Protein AF-A0A8J8PD56-F1 (afdb_monomer_lite)

Radius of gyration: 15.48 Å; chains: 1; bounding box: 49×33×34 Å

pLDDT: mean 82.16, std 13.78, range [40.25, 96.75]

Sequence (113 aa):
MDDESLVAVDSDDLPLLAATAAIAIGSLAVILFDAEGNLLVIPLLVGGTLAFVWLALKRITRLDPQVTISSAAMILGSILVAFDIGVFFDFDGPLGAALFLFGAIGLRRYLDE

Organism: NCBI:txid2487750

Structure (mmCIF, N/CA/C/O backbone):
data_AF-A0A8J8PD56-F1
#
_entry.id   AF-A0A8J8PD56-F1
#
loop_
_atom_site.group_PDB
_atom_site.id
_atom_site.type_symbol
_atom_site.label_atom_id
_atom_site.label_alt_id
_atom_site.label_comp_id
_atom_site.label_asym_id
_atom_site.label_entity_id
_atom_site.label_seq_id
_atom_site.pdbx_PDB_ins_code
_atom_site.Cartn_x
_atom_site.Cartn_y
_atom_site.Cartn_z
_atom_site.occupancy
_atom_site.B_iso_or_equiv
_atom_site.auth_seq_id
_atom_site.auth_comp_id
_atom_site.auth_asym_id
_atom_site.auth_atom_id
_atom_site.pdbx_PDB_model_num
ATOM 1 N N . MET A 1 1 ? -30.536 -26.173 -5.730 1.00 40.25 1 MET A N 1
ATOM 2 C CA . MET A 1 1 ? -29.102 -26.523 -5.632 1.00 40.25 1 MET A CA 1
ATOM 3 C C . MET A 1 1 ? -28.449 -25.285 -6.170 1.00 40.25 1 MET A C 1
ATOM 5 O O . MET A 1 1 ? -28.512 -25.059 -7.370 1.00 40.25 1 MET A O 1
ATOM 9 N N . ASP A 1 2 ? -28.088 -24.403 -5.248 1.00 45.41 2 ASP A N 1
ATOM 10 C CA . ASP A 1 2 ? -27.911 -22.986 -5.531 1.00 45.41 2 ASP A CA 1
ATOM 11 C C . ASP A 1 2 ? -26.405 -22.739 -5.525 1.00 45.41 2 ASP A C 1
ATOM 13 O O . ASP A 1 2 ? -25.777 -22.628 -4.473 1.00 45.41 2 ASP A O 1
ATOM 17 N N . ASP A 1 3 ? -25.821 -22.758 -6.719 1.00 52.06 3 ASP A N 1
ATOM 18 C CA . ASP A 1 3 ? -24.372 -22.738 -6.944 1.00 52.06 3 ASP A CA 1
ATOM 19 C C . ASP A 1 3 ? -23.759 -21.317 -6.876 1.00 52.06 3 ASP A C 1
ATOM 21 O O . ASP A 1 3 ? -22.620 -21.111 -7.287 1.00 52.06 3 ASP A O 1
ATOM 25 N N . GLU A 1 4 ? -24.465 -20.315 -6.335 1.00 53.06 4 GLU A N 1
ATOM 26 C CA . GLU A 1 4 ? -24.003 -18.909 -6.306 1.00 53.06 4 GLU A CA 1
ATOM 27 C C . GLU A 1 4 ? -23.282 -18.483 -5.010 1.00 53.06 4 GLU A C 1
ATOM 29 O O . GLU A 1 4 ? -22.932 -17.319 -4.839 1.00 53.06 4 GLU A O 1
ATOM 34 N N . SER A 1 5 ? -23.003 -19.402 -4.081 1.00 50.31 5 SER A N 1
ATOM 35 C CA . SER A 1 5 ? -22.545 -19.035 -2.727 1.00 50.31 5 SER A CA 1
ATOM 36 C C . SER A 1 5 ? -21.027 -19.097 -2.476 1.00 50.31 5 SER A C 1
ATOM 38 O O . SER A 1 5 ? -20.607 -18.906 -1.334 1.00 50.31 5 SER A O 1
ATOM 40 N N . LEU A 1 6 ? -20.170 -19.364 -3.467 1.00 51.09 6 LEU A N 1
ATOM 41 C CA . LEU A 1 6 ? -18.729 -19.496 -3.176 1.00 51.09 6 LEU A CA 1
ATOM 42 C C . LEU A 1 6 ? -17.997 -18.155 -3.002 1.00 51.09 6 LEU A C 1
ATOM 44 O O . LEU A 1 6 ? -16.939 -18.136 -2.377 1.00 51.09 6 LEU A O 1
ATOM 48 N N . VAL A 1 7 ? -18.554 -17.042 -3.495 1.00 60.00 7 VAL A N 1
ATOM 49 C CA . VAL A 1 7 ? -17.985 -15.690 -3.344 1.00 60.00 7 VAL A CA 1
ATOM 50 C C . VAL A 1 7 ? -19.129 -14.670 -3.264 1.00 60.00 7 VAL A C 1
ATOM 52 O O . VAL A 1 7 ? -19.390 -13.931 -4.209 1.00 60.00 7 VAL A O 1
ATOM 55 N N . ALA A 1 8 ? -19.859 -14.644 -2.149 1.00 61.47 8 ALA A N 1
ATOM 56 C CA . ALA A 1 8 ? -20.781 -13.543 -1.872 1.00 61.47 8 ALA A CA 1
ATOM 57 C C . ALA A 1 8 ? -19.954 -12.305 -1.477 1.00 61.47 8 ALA A C 1
ATOM 59 O O . ALA A 1 8 ? -19.598 -12.137 -0.314 1.00 61.47 8 ALA A O 1
ATOM 60 N N . VAL A 1 9 ? -19.572 -11.492 -2.464 1.00 67.56 9 VAL A N 1
ATOM 61 C CA . VAL A 1 9 ? -18.921 -10.188 -2.257 1.00 67.56 9 VAL A CA 1
ATOM 62 C C . VAL A 1 9 ? -20.005 -9.125 -2.216 1.00 67.56 9 VAL A C 1
ATOM 64 O O . VAL A 1 9 ? -20.800 -9.026 -3.152 1.00 67.56 9 VAL A O 1
ATOM 67 N N . ASP A 1 10 ? -20.036 -8.335 -1.144 1.00 77.88 10 ASP A N 1
ATOM 68 C CA . ASP A 1 10 ? -20.924 -7.180 -1.078 1.00 77.88 10 ASP A CA 1
ATOM 69 C C . ASP A 1 10 ? -20.522 -6.172 -2.165 1.00 77.88 10 ASP A C 1
ATOM 71 O O . ASP A 1 10 ? -19.339 -5.904 -2.398 1.00 77.88 10 ASP A O 1
ATOM 75 N N . SER A 1 11 ? -21.511 -5.595 -2.844 1.00 78.81 11 SER A N 1
ATOM 76 C CA . SER A 1 11 ? -21.299 -4.515 -3.806 1.00 78.81 11 SER A CA 1
ATOM 77 C C . SER A 1 11 ? -20.476 -3.357 -3.233 1.00 78.81 11 SER A C 1
ATOM 79 O O . SER A 1 11 ? -19.694 -2.746 -3.968 1.00 78.81 11 SER A O 1
ATOM 81 N N . ASP A 1 12 ? -20.585 -3.098 -1.928 1.00 81.19 12 ASP A N 1
ATOM 82 C CA . ASP A 1 12 ? -19.831 -2.041 -1.247 1.00 81.19 12 ASP A CA 1
ATOM 83 C C . ASP A 1 12 ? -18.322 -2.350 -1.138 1.00 81.19 12 ASP A C 1
ATOM 85 O O . ASP A 1 12 ? -17.503 -1.433 -0.984 1.00 81.19 12 ASP A O 1
ATOM 89 N N . ASP A 1 13 ? -17.928 -3.622 -1.273 1.00 83.88 13 ASP A N 1
ATOM 90 C CA . ASP A 1 13 ? -16.539 -4.106 -1.235 1.00 83.88 13 ASP A CA 1
ATOM 91 C C . ASP A 1 13 ? -15.847 -4.072 -2.599 1.00 83.88 13 ASP A C 1
ATOM 93 O O . ASP A 1 13 ? -14.613 -4.087 -2.667 1.00 83.88 13 ASP A O 1
ATOM 97 N N . LEU A 1 14 ? -16.613 -3.960 -3.689 1.00 88.81 14 LEU A N 1
ATOM 98 C CA . LEU A 1 14 ? -16.084 -3.958 -5.056 1.00 88.81 14 LEU A CA 1
ATOM 99 C C . LEU A 1 14 ? -14.972 -2.922 -5.291 1.00 88.81 14 LEU A C 1
ATOM 101 O O . LEU A 1 14 ? -13.978 -3.277 -5.928 1.00 88.81 14 LEU A O 1
ATOM 105 N N . PRO A 1 15 ? -15.050 -1.672 -4.787 1.00 89.75 15 PRO A N 1
ATOM 106 C CA . PRO A 1 15 ? -13.973 -0.702 -4.974 1.00 89.75 15 PRO A CA 1
ATOM 107 C C . PRO A 1 15 ? -12.675 -1.111 -4.271 1.00 89.75 15 PRO A C 1
ATOM 109 O O . PRO A 1 15 ? -11.587 -0.903 -4.810 1.00 89.75 15 PRO A O 1
ATOM 112 N N . LEU A 1 16 ? -12.780 -1.698 -3.073 1.00 89.25 16 LEU A N 1
ATOM 113 C CA . LEU A 1 16 ? -11.620 -2.153 -2.309 1.00 89.25 16 LEU A CA 1
ATOM 114 C C . LEU A 1 16 ? -10.990 -3.368 -2.997 1.00 89.25 16 LEU A C 1
ATOM 116 O O . LEU A 1 16 ? -9.776 -3.399 -3.190 1.00 89.25 16 LEU A O 1
ATOM 120 N N . LEU A 1 17 ? -11.824 -4.304 -3.461 1.00 89.62 17 LEU A N 1
ATOM 121 C CA . LEU A 1 17 ? -11.400 -5.460 -4.245 1.00 89.62 17 LEU A CA 1
ATOM 122 C C . LEU A 1 17 ? -10.711 -5.042 -5.549 1.00 89.62 17 LEU A C 1
ATOM 124 O O . LEU A 1 17 ? -9.675 -5.601 -5.898 1.00 89.62 17 LEU A O 1
ATOM 128 N N . ALA A 1 18 ? -11.238 -4.035 -6.249 1.00 91.81 18 ALA A N 1
ATOM 129 C CA . ALA A 1 18 ? -10.626 -3.494 -7.459 1.00 91.81 18 ALA A CA 1
ATOM 130 C C . ALA A 1 18 ? -9.252 -2.865 -7.176 1.00 91.81 18 ALA A C 1
ATOM 132 O O . ALA A 1 18 ? -8.311 -3.079 -7.941 1.00 91.81 18 ALA A O 1
ATOM 133 N N . ALA A 1 19 ? -9.108 -2.139 -6.062 1.00 92.31 19 ALA A N 1
ATOM 134 C CA . ALA A 1 19 ? -7.821 -1.596 -5.638 1.00 92.31 19 ALA A CA 1
ATOM 135 C C . ALA A 1 19 ? -6.813 -2.715 -5.318 1.00 92.31 19 ALA A C 1
ATOM 137 O O . ALA A 1 19 ? -5.676 -2.674 -5.788 1.00 92.31 19 ALA A O 1
ATOM 138 N N . THR A 1 20 ? -7.238 -3.759 -4.601 1.00 91.75 20 THR A N 1
ATOM 139 C CA . THR A 1 20 ? -6.410 -4.946 -4.339 1.00 91.75 20 THR A CA 1
ATOM 140 C C . THR A 1 20 ? -6.028 -5.672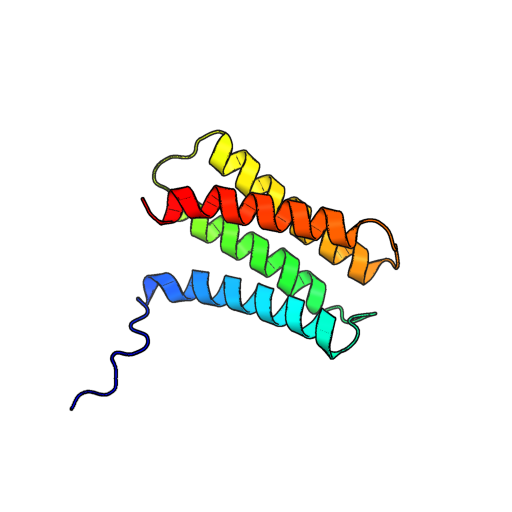 -5.630 1.00 91.75 20 THR A C 1
ATOM 142 O O . THR A 1 20 ? -4.870 -6.053 -5.797 1.00 91.75 20 THR A O 1
ATOM 145 N N . ALA A 1 21 ? -6.964 -5.822 -6.568 1.00 92.19 21 ALA A N 1
ATOM 146 C CA . ALA A 1 21 ? -6.708 -6.432 -7.867 1.00 92.19 21 ALA A CA 1
ATOM 147 C C . ALA A 1 21 ? -5.690 -5.621 -8.680 1.00 92.19 21 ALA A C 1
ATOM 149 O O . ALA A 1 21 ? -4.796 -6.209 -9.279 1.00 92.19 21 ALA A O 1
ATOM 150 N N . ALA A 1 22 ? -5.765 -4.286 -8.658 1.00 93.06 22 ALA A N 1
ATOM 151 C CA . ALA A 1 22 ? -4.782 -3.428 -9.316 1.00 93.06 22 ALA A CA 1
ATOM 152 C C . ALA A 1 22 ? -3.365 -3.657 -8.767 1.00 93.06 22 ALA A C 1
ATOM 154 O O . ALA A 1 22 ? -2.435 -3.849 -9.551 1.00 93.06 22 ALA A O 1
ATOM 155 N N . ILE A 1 23 ? -3.213 -3.725 -7.438 1.00 91.12 23 ILE A N 1
ATOM 156 C CA . ILE A 1 23 ? -1.926 -4.033 -6.794 1.00 91.12 23 ILE A CA 1
ATOM 157 C C . ILE A 1 23 ? -1.438 -5.417 -7.239 1.00 91.12 23 ILE A C 1
ATOM 159 O O . ILE A 1 23 ? -0.307 -5.548 -7.697 1.00 91.12 23 ILE A O 1
ATOM 163 N N . ALA A 1 24 ? -2.300 -6.437 -7.168 1.00 89.94 24 ALA A N 1
ATOM 164 C CA . ALA A 1 24 ? -1.950 -7.812 -7.524 1.00 89.94 24 ALA A CA 1
ATOM 165 C C . ALA A 1 24 ? -1.543 -7.960 -8.999 1.00 89.94 24 ALA A C 1
ATOM 167 O O . ALA A 1 24 ? -0.560 -8.634 -9.300 1.00 89.94 24 ALA A O 1
ATOM 168 N N . ILE A 1 25 ? -2.261 -7.308 -9.918 1.00 90.31 25 ILE A N 1
ATOM 169 C CA . ILE A 1 25 ? -1.927 -7.285 -11.348 1.00 90.31 25 ILE A CA 1
ATOM 170 C C . ILE A 1 25 ? -0.591 -6.569 -11.563 1.00 90.31 25 ILE A C 1
ATOM 172 O O . ILE A 1 25 ? 0.244 -7.070 -12.313 1.00 90.31 25 ILE A O 1
ATOM 176 N N . GLY A 1 26 ? -0.359 -5.444 -10.879 1.00 87.06 26 GLY A N 1
ATOM 177 C CA . GLY A 1 26 ? 0.927 -4.747 -10.897 1.00 87.06 26 GLY A CA 1
ATOM 178 C C . GLY A 1 26 ? 2.072 -5.656 -10.446 1.00 87.06 26 GLY A C 1
ATOM 179 O O . GLY A 1 26 ? 3.061 -5.789 -11.160 1.00 87.06 26 GLY A O 1
ATOM 180 N N . SER A 1 27 ? 1.913 -6.353 -9.318 1.00 84.88 27 SER A N 1
ATOM 181 C CA . SER A 1 27 ? 2.912 -7.299 -8.802 1.00 84.88 27 SER A CA 1
ATOM 182 C C . SER A 1 27 ? 3.138 -8.494 -9.731 1.00 84.88 27 SER A C 1
ATOM 184 O O . SER A 1 27 ? 4.278 -8.894 -9.952 1.00 84.88 27 SER A O 1
ATOM 186 N N . LEU A 1 28 ? 2.079 -9.063 -10.313 1.00 85.44 28 LEU A N 1
ATOM 187 C CA . LEU A 1 28 ? 2.203 -10.153 -11.284 1.00 85.44 28 LEU A CA 1
ATOM 188 C C . LEU A 1 28 ? 2.932 -9.704 -12.547 1.00 85.44 28 LEU A C 1
ATOM 190 O O . LEU A 1 28 ? 3.745 -10.457 -13.075 1.00 85.44 28 LEU A O 1
ATOM 194 N N . ALA A 1 29 ? 2.670 -8.485 -13.015 1.00 82.62 29 ALA A N 1
ATOM 195 C CA . ALA A 1 29 ? 3.359 -7.943 -14.174 1.00 82.62 29 ALA A CA 1
ATOM 196 C C . ALA A 1 29 ? 4.871 -7.802 -13.927 1.00 82.62 29 ALA A C 1
ATOM 198 O O . ALA A 1 29 ? 5.647 -8.081 -14.838 1.00 82.62 29 ALA A O 1
ATOM 199 N N . VAL A 1 30 ? 5.279 -7.466 -12.695 1.00 77.88 30 VAL A N 1
ATOM 200 C CA . VAL A 1 30 ? 6.691 -7.481 -12.263 1.00 77.88 30 VAL A CA 1
ATOM 201 C C . VAL A 1 30 ? 7.308 -8.860 -12.381 1.00 77.88 30 VAL A C 1
ATOM 203 O O . VAL A 1 30 ? 8.372 -9.001 -12.973 1.00 77.88 30 VAL A O 1
ATOM 206 N N . ILE A 1 31 ? 6.624 -9.874 -11.859 1.00 77.19 31 ILE A N 1
ATOM 207 C CA . ILE A 1 31 ? 7.146 -11.242 -11.807 1.00 77.19 31 ILE A CA 1
ATOM 208 C C . ILE A 1 31 ? 7.209 -11.882 -13.200 1.00 77.19 31 ILE A C 1
ATOM 210 O O . ILE A 1 31 ? 8.150 -12.611 -13.499 1.00 77.19 31 ILE A O 1
ATOM 214 N N . LEU A 1 32 ? 6.186 -11.672 -14.033 1.00 78.38 32 LEU A N 1
ATOM 215 C CA . LEU A 1 32 ? 5.999 -12.434 -15.272 1.00 78.38 32 LEU A CA 1
ATOM 216 C C . LEU A 1 32 ? 6.696 -11.835 -16.488 1.00 78.38 32 LEU A C 1
ATO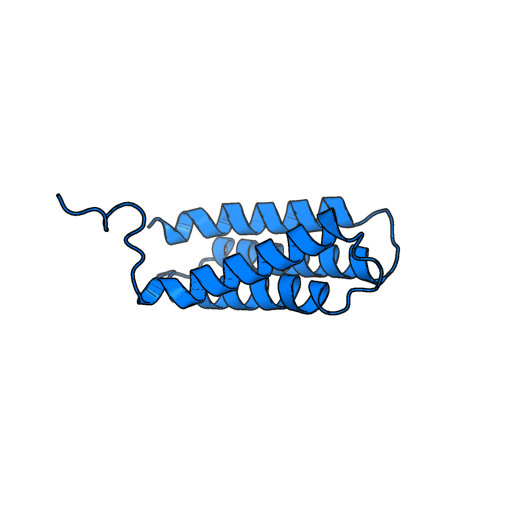M 218 O O . LEU A 1 32 ? 7.100 -12.585 -17.375 1.00 78.38 32 LEU A O 1
ATOM 222 N N . PHE A 1 33 ? 6.769 -10.509 -16.572 1.00 70.44 33 PHE A N 1
ATOM 223 C CA . PHE A 1 33 ? 7.225 -9.833 -17.786 1.00 70.44 33 PHE A CA 1
ATOM 224 C C . PHE A 1 33 ? 8.595 -9.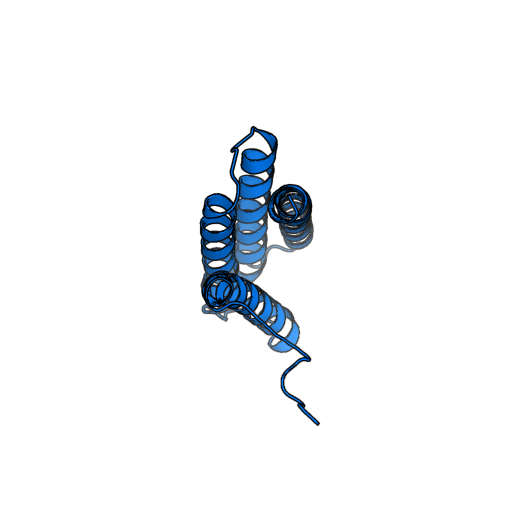200 -17.651 1.00 70.44 33 PHE A C 1
ATOM 226 O O . PHE A 1 33 ? 9.014 -8.574 -18.615 1.00 70.44 33 PHE A O 1
ATOM 233 N N . ASP A 1 34 ? 9.255 -9.384 -16.501 1.00 65.62 34 ASP A N 1
ATOM 234 C CA . ASP A 1 34 ? 10.464 -8.654 -16.135 1.00 65.62 34 ASP A CA 1
ATOM 235 C C . ASP A 1 34 ? 10.190 -7.155 -16.317 1.00 65.62 34 ASP A C 1
ATOM 237 O O . ASP A 1 34 ? 10.463 -6.578 -17.363 1.00 65.62 34 ASP A O 1
ATOM 241 N N . ALA A 1 35 ? 9.467 -6.554 -15.359 1.00 58.69 35 ALA A N 1
ATOM 242 C CA . ALA A 1 35 ? 8.799 -5.248 -15.513 1.00 58.69 35 ALA A CA 1
ATOM 243 C C . ALA A 1 35 ? 9.702 -4.039 -15.818 1.00 58.69 35 ALA A C 1
ATOM 245 O O . ALA A 1 35 ? 9.216 -2.902 -15.785 1.00 58.69 35 ALA A O 1
ATOM 246 N N . GLU A 1 36 ? 10.968 -4.259 -16.151 1.00 62.50 36 GLU A N 1
ATOM 247 C CA . GLU A 1 36 ? 11.848 -3.282 -16.767 1.00 62.50 36 GLU A CA 1
ATOM 248 C C . GLU A 1 36 ? 11.116 -2.522 -17.888 1.00 62.50 36 GLU A C 1
ATOM 250 O O . GLU A 1 36 ? 10.732 -3.048 -18.934 1.00 62.50 36 GLU A O 1
ATOM 255 N N . GLY A 1 37 ? 10.865 -1.236 -17.636 1.00 62.00 37 GLY A N 1
ATOM 256 C CA . GLY A 1 37 ? 10.242 -0.329 -18.599 1.00 62.00 37 GLY A CA 1
ATOM 257 C C . GLY A 1 37 ? 8.720 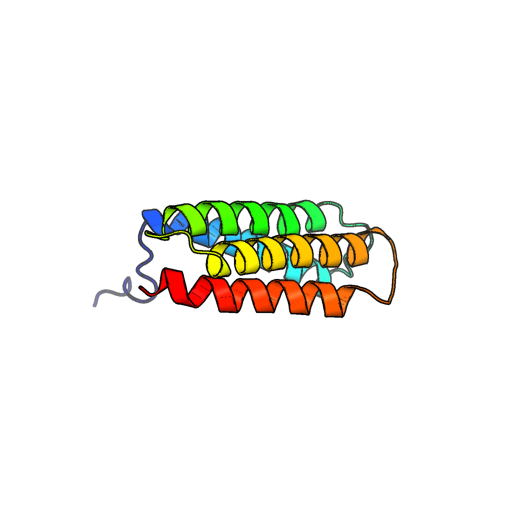-0.435 -18.743 1.00 62.00 37 GLY A C 1
ATOM 258 O O . GLY A 1 37 ? 8.142 0.338 -19.516 1.00 62.00 37 GLY A O 1
ATOM 259 N N . ASN A 1 38 ? 8.028 -1.305 -17.995 1.00 71.62 38 ASN A N 1
ATOM 260 C CA . ASN A 1 38 ? 6.566 -1.344 -18.024 1.00 71.62 38 ASN A CA 1
ATOM 261 C C . ASN A 1 38 ? 5.966 -0.216 -17.166 1.00 71.62 38 ASN A C 1
ATOM 263 O O . ASN A 1 38 ? 5.619 -0.386 -15.996 1.00 71.62 38 ASN A O 1
ATOM 267 N N . LEU A 1 39 ? 5.794 0.949 -17.795 1.00 74.44 39 LEU A N 1
ATOM 268 C CA . LEU A 1 39 ? 5.255 2.169 -17.183 1.00 74.44 39 LEU A CA 1
ATOM 269 C C . LEU A 1 39 ? 3.855 2.010 -16.564 1.00 74.44 39 LEU A C 1
ATOM 271 O O . LEU A 1 39 ? 3.451 2.876 -15.792 1.00 74.44 39 LEU A O 1
ATOM 275 N N . LEU A 1 40 ? 3.113 0.938 -16.874 1.00 83.88 40 LEU A N 1
ATOM 276 C CA . LEU A 1 40 ? 1.808 0.659 -16.260 1.00 83.88 40 LEU A CA 1
ATOM 277 C C . LEU A 1 40 ? 1.923 0.032 -14.864 1.00 83.88 40 LEU A C 1
ATOM 279 O O . LEU A 1 40 ? 0.979 0.115 -14.080 1.00 83.88 40 LEU A O 1
ATOM 283 N N . VAL A 1 41 ? 3.067 -0.555 -14.517 1.00 84.44 41 VAL A N 1
ATOM 284 C CA . VAL A 1 41 ? 3.273 -1.220 -13.222 1.00 84.44 41 VAL A CA 1
ATOM 285 C C . VAL A 1 41 ? 3.279 -0.217 -12.073 1.00 84.44 41 VAL A C 1
ATOM 287 O O . VAL A 1 41 ? 2.636 -0.441 -11.050 1.00 84.44 41 VAL A O 1
ATOM 290 N N . ILE A 1 42 ? 3.941 0.925 -12.259 1.00 86.88 42 ILE A N 1
ATOM 291 C CA . ILE A 1 42 ? 4.019 1.997 -11.259 1.00 86.88 42 ILE A CA 1
ATOM 292 C C . ILE A 1 42 ? 2.623 2.514 -10.858 1.00 86.88 42 ILE A C 1
ATOM 294 O O . ILE A 1 42 ? 2.316 2.501 -9.664 1.00 86.88 42 ILE A O 1
ATOM 298 N N . PRO A 1 43 ? 1.744 2.946 -11.787 1.00 90.06 43 PRO A N 1
ATOM 299 C CA . PRO A 1 43 ? 0.408 3.404 -11.422 1.00 90.06 43 PRO A CA 1
ATOM 300 C C . PRO A 1 43 ? -0.472 2.280 -10.865 1.00 90.06 43 PRO A C 1
ATOM 302 O O . PRO A 1 43 ? -1.303 2.561 -10.004 1.00 90.06 43 PRO A O 1
ATOM 305 N N . LEU A 1 44 ? -0.286 1.022 -11.283 1.00 90.31 44 LEU A N 1
ATOM 306 C CA . LEU A 1 44 ? -1.004 -0.117 -10.699 1.00 90.31 44 LEU A CA 1
ATOM 307 C C . LEU A 1 44 ? -0.614 -0.351 -9.234 1.00 90.31 44 LEU A C 1
ATOM 309 O O . LEU A 1 44 ? -1.491 -0.472 -8.381 1.00 90.31 44 LEU A O 1
ATOM 313 N N . LEU A 1 45 ? 0.685 -0.354 -8.930 1.00 90.38 45 LEU A N 1
ATOM 314 C CA . LEU A 1 45 ? 1.191 -0.557 -7.574 1.00 90.38 45 LEU A CA 1
ATOM 315 C C . LEU A 1 45 ? 0.883 0.641 -6.674 1.00 90.38 45 LEU A C 1
ATOM 317 O O . LEU A 1 45 ? 0.171 0.503 -5.680 1.00 90.38 45 LEU A O 1
ATOM 321 N N . VAL A 1 46 ? 1.367 1.831 -7.035 1.00 93.00 46 VAL A N 1
ATOM 322 C CA . VAL A 1 46 ? 1.242 3.030 -6.191 1.00 93.00 46 VAL A CA 1
ATOM 323 C C . VAL A 1 46 ? -0.196 3.534 -6.172 1.00 93.00 46 VAL A C 1
ATOM 325 O O . VAL A 1 46 ? -0.741 3.821 -5.106 1.00 93.00 46 VAL A O 1
ATOM 328 N N . GLY A 1 47 ? -0.840 3.611 -7.338 1.00 94.19 47 GLY A N 1
ATOM 329 C CA . GLY A 1 47 ? -2.230 4.052 -7.447 1.00 94.19 47 GLY A CA 1
ATOM 330 C C . GLY A 1 47 ? -3.201 3.063 -6.808 1.00 94.19 47 GLY A C 1
ATOM 331 O O . GLY A 1 47 ? -4.080 3.486 -6.057 1.00 94.19 47 GLY A O 1
ATOM 332 N N . GLY A 1 48 ? -3.003 1.758 -7.023 1.00 93.88 48 GLY A N 1
ATOM 333 C CA . GLY A 1 48 ? -3.772 0.713 -6.343 1.00 93.88 48 GLY A CA 1
ATOM 334 C C . GLY A 1 48 ? -3.625 0.790 -4.823 1.00 93.88 48 GLY A C 1
ATOM 335 O O . GLY A 1 48 ? -4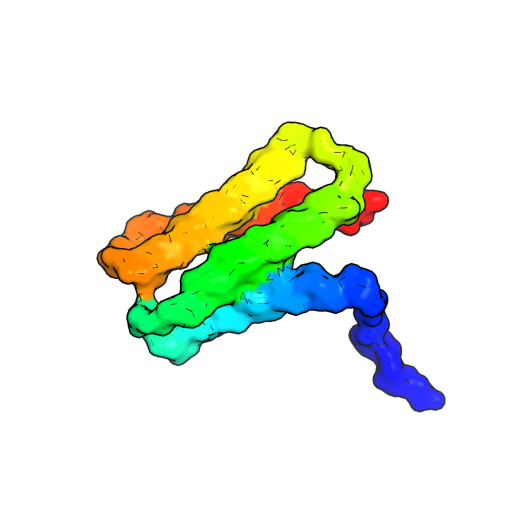.625 0.755 -4.109 1.00 93.88 48 GLY A O 1
ATOM 336 N N . THR A 1 49 ? -2.405 1.003 -4.321 1.00 95.88 49 THR A N 1
ATOM 337 C CA . THR A 1 49 ? -2.137 1.156 -2.881 1.00 95.88 49 THR A CA 1
ATOM 338 C C . THR A 1 49 ? -2.800 2.398 -2.297 1.00 95.88 49 THR A C 1
ATOM 340 O O . THR A 1 49 ? -3.444 2.313 -1.253 1.00 95.88 49 THR A O 1
ATOM 343 N N . LEU A 1 50 ? -2.696 3.549 -2.966 1.00 96.75 50 LEU A N 1
ATOM 344 C CA . LEU A 1 50 ? -3.356 4.780 -2.526 1.00 96.75 50 LEU A CA 1
ATOM 345 C C . LEU A 1 50 ? -4.879 4.625 -2.505 1.00 96.75 50 LEU A C 1
ATOM 347 O O . LEU A 1 50 ? -5.516 5.024 -1.530 1.00 96.75 50 LEU A O 1
ATOM 351 N N . ALA A 1 51 ? -5.458 4.018 -3.545 1.00 95.56 51 ALA A N 1
ATOM 352 C CA . ALA A 1 51 ? -6.888 3.736 -3.604 1.00 95.56 51 ALA A CA 1
ATOM 353 C C . ALA A 1 51 ? -7.315 2.784 -2.478 1.00 95.56 51 ALA A C 1
ATOM 355 O O . ALA A 1 51 ? -8.296 3.058 -1.788 1.00 95.56 51 ALA A O 1
ATOM 356 N N . PHE A 1 52 ? -6.551 1.714 -2.247 1.00 95.06 52 PHE A N 1
ATOM 357 C CA . PHE A 1 52 ? -6.806 0.759 -1.175 1.00 95.06 52 PHE A CA 1
ATOM 358 C C . PHE A 1 52 ? -6.771 1.438 0.195 1.00 95.06 52 PHE A C 1
ATOM 360 O O . PHE A 1 52 ? -7.742 1.349 0.939 1.00 95.06 52 PHE A O 1
ATOM 367 N N . VAL A 1 53 ? -5.694 2.162 0.511 1.00 95.06 53 VAL A N 1
ATOM 368 C CA . VAL A 1 53 ? -5.540 2.857 1.797 1.00 95.06 53 VAL A CA 1
ATOM 369 C C . VAL A 1 53 ? -6.653 3.882 1.988 1.00 95.06 53 VAL A C 1
ATOM 371 O O . VAL A 1 53 ? -7.266 3.930 3.049 1.00 95.06 53 VAL A O 1
ATOM 374 N N . TRP A 1 54 ? -6.978 4.663 0.959 1.00 94.38 54 TRP A N 1
ATOM 375 C CA . TRP A 1 54 ? -8.067 5.635 1.022 1.00 94.38 54 TRP A CA 1
ATOM 376 C C . TRP A 1 54 ? -9.425 4.986 1.322 1.00 94.38 54 TRP A C 1
ATOM 378 O O . TRP A 1 54 ? -10.174 5.476 2.168 1.00 94.38 54 TRP A O 1
ATOM 388 N N . LEU A 1 55 ? -9.747 3.884 0.641 1.00 93.19 55 LEU A N 1
ATOM 389 C CA . LEU A 1 55 ? -10.996 3.151 0.846 1.00 93.19 55 LEU A CA 1
ATOM 390 C C . LEU A 1 55 ? -11.031 2.450 2.208 1.00 93.19 55 LEU A C 1
ATOM 392 O O . LEU A 1 55 ? -12.059 2.488 2.881 1.00 93.19 55 LEU A O 1
ATOM 396 N N . ALA A 1 56 ? -9.912 1.872 2.640 1.00 90.75 56 ALA A N 1
ATOM 397 C CA . ALA A 1 56 ? -9.774 1.245 3.948 1.00 90.75 56 ALA A CA 1
ATOM 398 C C . ALA A 1 56 ? -9.957 2.264 5.082 1.00 90.75 56 ALA A C 1
ATOM 400 O O . ALA A 1 56 ? -10.722 2.021 6.011 1.00 90.75 56 ALA A O 1
ATOM 401 N N . LEU A 1 57 ? -9.347 3.449 4.977 1.00 92.06 57 LEU A N 1
ATOM 402 C CA . LEU A 1 57 ? -9.488 4.512 5.977 1.00 92.06 57 LEU A CA 1
ATOM 403 C C . LEU A 1 57 ? -10.932 5.004 6.135 1.00 92.06 57 LEU A C 1
ATOM 405 O O . LEU A 1 57 ? -11.306 5.417 7.226 1.00 92.06 57 LEU A O 1
ATOM 409 N N . LYS A 1 58 ? -11.758 4.937 5.082 1.00 90.69 58 LYS A N 1
ATOM 410 C CA . LYS A 1 58 ? -13.191 5.268 5.175 1.00 90.69 58 LYS A CA 1
ATOM 411 C C . LYS A 1 58 ? -14.007 4.247 5.968 1.00 90.69 58 LYS A C 1
ATOM 413 O O . LYS A 1 58 ? -15.099 4.586 6.413 1.00 90.69 58 LYS A O 1
ATOM 418 N N . ARG A 1 59 ? -13.510 3.017 6.102 1.00 86.75 59 ARG A N 1
ATOM 419 C CA . ARG A 1 59 ? -14.169 1.932 6.844 1.00 86.75 59 ARG A CA 1
ATOM 420 C C . ARG A 1 59 ? -13.753 1.893 8.310 1.00 86.75 59 ARG A C 1
ATOM 422 O O . ARG A 1 59 ? -14.497 1.391 9.140 1.00 86.75 59 ARG A O 1
ATOM 429 N N . ILE A 1 60 ? -12.591 2.454 8.634 1.00 86.56 60 ILE A N 1
ATOM 430 C CA . ILE A 1 60 ? -12.072 2.487 9.999 1.00 86.56 60 ILE A CA 1
ATOM 431 C C . ILE A 1 60 ? -12.796 3.576 10.799 1.00 86.56 60 ILE A C 1
ATOM 433 O O . ILE A 1 60 ? -12.660 4.770 10.530 1.00 86.56 60 ILE A O 1
ATOM 437 N N . THR A 1 61 ? -13.522 3.163 11.838 1.00 81.69 61 THR A N 1
ATOM 438 C CA . THR A 1 61 ? -14.314 4.062 12.699 1.00 81.69 61 THR A CA 1
ATOM 439 C C . THR A 1 61 ? -13.451 5.066 13.471 1.00 81.69 61 THR A C 1
ATOM 441 O O . THR A 1 61 ? -13.883 6.190 13.738 1.00 81.69 61 THR A O 1
ATOM 444 N N . ARG A 1 62 ? -12.222 4.686 13.851 1.00 82.94 62 ARG A N 1
ATOM 445 C CA . ARG A 1 62 ? -11.326 5.527 14.654 1.00 82.94 62 ARG A CA 1
ATOM 446 C C . ARG A 1 62 ? -9.907 5.532 14.101 1.00 82.94 62 ARG A C 1
ATOM 448 O O . ARG A 1 62 ? -9.213 4.524 14.132 1.00 82.94 62 ARG A O 1
ATOM 455 N N . LEU A 1 63 ? -9.457 6.706 13.667 1.00 85.81 63 LEU A N 1
ATOM 456 C CA . LEU A 1 63 ? -8.071 6.919 13.269 1.00 85.81 63 LEU A CA 1
ATOM 457 C C . LEU A 1 63 ? -7.204 7.106 14.513 1.00 85.81 63 LEU A C 1
ATOM 459 O O . LEU A 1 63 ? -7.308 8.117 15.210 1.00 85.81 63 LEU A O 1
ATOM 463 N N . ASP A 1 64 ? -6.354 6.126 14.790 1.00 89.31 64 ASP A N 1
ATOM 464 C CA . ASP A 1 64 ? -5.317 6.214 15.810 1.00 89.31 64 ASP A CA 1
ATOM 465 C C . ASP A 1 64 ? -3.919 6.388 15.158 1.00 89.31 64 ASP A C 1
ATOM 467 O O . ASP A 1 64 ? -3.768 6.322 13.925 1.00 89.31 64 ASP A O 1
ATOM 471 N N . PRO A 1 65 ? -2.865 6.657 15.953 1.00 90.88 65 PRO A N 1
ATOM 472 C CA . PRO A 1 65 ? -1.513 6.787 15.419 1.00 90.88 65 PRO A CA 1
ATOM 473 C C . PRO A 1 65 ? -1.030 5.532 14.684 1.00 90.88 65 PRO A C 1
ATOM 475 O O . PRO A 1 65 ? -0.258 5.643 13.736 1.00 90.88 65 PRO A O 1
ATOM 478 N N . GLN A 1 66 ? -1.490 4.346 15.079 1.00 90.62 66 GLN A N 1
ATOM 479 C CA . GLN A 1 66 ? -1.072 3.085 14.483 1.00 90.62 66 GLN A CA 1
ATOM 480 C C . GLN A 1 66 ? -1.706 2.877 13.101 1.00 90.62 66 GLN A C 1
ATOM 482 O O . GLN A 1 66 ? -0.991 2.462 12.187 1.00 90.62 66 GLN A O 1
ATOM 487 N N . VAL A 1 67 ? -2.970 3.253 12.887 1.00 92.00 67 VAL A N 1
ATOM 488 C CA . VAL A 1 67 ? -3.606 3.303 11.556 1.00 92.00 67 VAL A CA 1
ATOM 489 C C . VAL A 1 67 ? -2.842 4.253 10.637 1.00 92.00 67 VAL A C 1
ATOM 491 O O . VAL A 1 67 ? -2.560 3.921 9.483 1.00 92.00 67 VAL A O 1
ATOM 494 N N . THR A 1 68 ? -2.446 5.415 11.162 1.00 91.94 68 THR A N 1
ATOM 495 C CA . THR A 1 68 ? -1.698 6.428 10.403 1.00 91.94 68 THR A CA 1
ATOM 496 C C . THR A 1 68 ? -0.313 5.917 10.003 1.00 91.94 68 THR A C 1
ATOM 498 O O . THR A 1 68 ? 0.055 5.989 8.831 1.00 91.94 68 THR A O 1
ATOM 501 N N . ILE A 1 69 ? 0.435 5.349 10.955 1.00 94.56 69 ILE A N 1
ATOM 502 C CA . ILE A 1 69 ? 1.764 4.770 10.714 1.00 94.56 69 ILE A CA 1
ATOM 503 C C . ILE A 1 69 ? 1.671 3.605 9.725 1.00 94.56 69 ILE A C 1
ATOM 505 O O . ILE A 1 69 ? 2.480 3.523 8.805 1.00 94.56 69 ILE A O 1
ATOM 509 N N . SER A 1 70 ? 0.668 2.738 9.876 1.00 94.44 70 SER A N 1
ATOM 510 C CA . SER A 1 70 ? 0.465 1.582 8.996 1.00 94.44 70 SER A CA 1
ATOM 511 C C . SER A 1 70 ? 0.147 2.022 7.568 1.00 94.44 70 SER A C 1
ATOM 513 O O . SER A 1 70 ? 0.777 1.561 6.621 1.00 94.44 70 SER A O 1
ATOM 515 N N . SER A 1 71 ? -0.764 2.983 7.413 1.00 94.94 71 SER A N 1
ATOM 516 C CA . SER A 1 71 ? -1.124 3.561 6.113 1.00 94.94 71 SER A CA 1
ATOM 517 C C . SER A 1 71 ? 0.077 4.217 5.433 1.00 94.94 71 SER A C 1
ATOM 519 O O . SER A 1 71 ? 0.338 3.975 4.255 1.00 94.94 71 SER A O 1
ATOM 521 N N . ALA A 1 72 ? 0.845 5.014 6.183 1.00 95.12 72 ALA A N 1
ATOM 522 C CA . ALA A 1 72 ? 2.041 5.673 5.674 1.00 95.12 72 ALA A CA 1
ATOM 523 C C . ALA A 1 72 ? 3.118 4.661 5.264 1.00 95.12 72 ALA A C 1
ATOM 525 O O . ALA A 1 72 ? 3.692 4.795 4.187 1.00 95.12 72 ALA A O 1
ATOM 526 N N . ALA A 1 73 ? 3.356 3.627 6.076 1.00 96.06 73 ALA A N 1
ATOM 527 C CA . ALA A 1 73 ? 4.301 2.563 5.753 1.00 96.06 73 ALA A CA 1
ATOM 528 C C . ALA A 1 73 ? 3.885 1.793 4.495 1.00 96.06 73 ALA A C 1
ATOM 530 O O . ALA A 1 73 ? 4.730 1.500 3.653 1.00 96.06 73 ALA A O 1
ATOM 531 N N . MET A 1 74 ? 2.585 1.536 4.327 1.00 95.62 74 MET A N 1
ATOM 532 C CA . MET A 1 74 ? 2.057 0.855 3.150 1.00 95.62 74 MET A CA 1
ATOM 533 C C . MET A 1 74 ? 2.289 1.674 1.871 1.00 95.62 74 MET A C 1
ATOM 535 O O . MET A 1 74 ? 2.809 1.157 0.883 1.00 95.62 74 MET A O 1
ATOM 539 N N . ILE A 1 75 ? 1.983 2.975 1.913 1.00 95.88 75 ILE A N 1
ATOM 540 C CA . ILE A 1 75 ? 2.205 3.901 0.791 1.00 95.88 75 ILE A CA 1
ATOM 541 C C . ILE A 1 75 ? 3.700 4.042 0.481 1.00 95.88 75 ILE A C 1
ATOM 543 O O . ILE A 1 75 ? 4.101 3.894 -0.671 1.00 95.88 75 ILE A O 1
ATOM 547 N N . LEU A 1 76 ? 4.531 4.298 1.496 1.00 94.31 76 LEU A N 1
ATOM 548 C CA . LEU A 1 76 ? 5.981 4.436 1.331 1.00 94.31 76 LEU A CA 1
ATOM 549 C C . LEU A 1 76 ? 6.609 3.156 0.779 1.00 94.31 76 LEU A C 1
ATOM 551 O O . LEU A 1 76 ? 7.423 3.227 -0.137 1.00 94.31 76 LEU A O 1
ATOM 555 N N . GLY A 1 77 ? 6.189 1.994 1.282 1.00 92.94 77 GLY A N 1
ATOM 556 C CA . GLY A 1 77 ? 6.630 0.699 0.782 1.00 92.94 77 GLY A CA 1
ATOM 557 C C . GLY A 1 77 ? 6.292 0.501 -0.693 1.00 92.94 77 GLY A C 1
ATOM 558 O O . GLY A 1 77 ? 7.166 0.143 -1.479 1.00 92.94 77 GLY A O 1
ATOM 559 N N . SER A 1 78 ? 5.062 0.830 -1.102 1.00 92.75 78 SER A N 1
ATOM 560 C CA . SER A 1 78 ? 4.666 0.762 -2.514 1.00 92.75 78 SER A CA 1
ATOM 561 C C . SER A 1 78 ? 5.464 1.716 -3.404 1.00 92.75 78 SER A C 1
ATOM 563 O O . SER A 1 78 ? 5.762 1.357 -4.543 1.00 92.75 78 SER A O 1
ATOM 565 N N . ILE A 1 79 ? 5.788 2.917 -2.920 1.00 91.19 79 ILE A N 1
ATOM 566 C CA . ILE A 1 79 ? 6.600 3.886 -3.662 1.00 91.19 79 ILE A CA 1
ATOM 567 C C . ILE A 1 79 ? 8.023 3.352 -3.839 1.00 91.19 79 ILE A C 1
ATOM 569 O O . ILE A 1 79 ? 8.529 3.372 -4.955 1.00 91.19 79 ILE A O 1
ATOM 573 N N . LEU A 1 80 ? 8.645 2.835 -2.777 1.00 89.12 80 LEU A N 1
ATOM 574 C CA . LEU A 1 80 ? 9.992 2.260 -2.838 1.00 89.12 80 LEU A CA 1
ATOM 575 C C . LEU A 1 80 ? 10.065 1.086 -3.819 1.00 89.12 80 LEU A C 1
ATOM 577 O O . LEU A 1 80 ? 10.942 1.078 -4.674 1.00 89.12 80 LEU A O 1
ATOM 581 N N . VAL A 1 81 ? 9.094 0.165 -3.774 1.00 86.38 81 VAL A N 1
ATOM 582 C CA . VAL A 1 81 ? 9.000 -0.935 -4.751 1.00 86.38 81 VAL A CA 1
ATOM 583 C C . VAL A 1 81 ? 8.874 -0.395 -6.179 1.00 86.38 81 VAL A C 1
ATOM 585 O O . VAL A 1 81 ? 9.526 -0.892 -7.089 1.00 86.38 81 VAL A O 1
ATOM 588 N N . ALA A 1 82 ? 8.066 0.643 -6.398 1.00 84.62 82 ALA A N 1
ATOM 589 C CA . ALA A 1 82 ? 7.912 1.238 -7.723 1.00 84.62 82 ALA A CA 1
ATOM 590 C C . ALA A 1 82 ? 9.186 1.947 -8.224 1.00 84.62 82 ALA A C 1
ATOM 592 O O . ALA A 1 82 ? 9.467 1.911 -9.422 1.00 84.62 82 ALA A O 1
ATOM 593 N N . PHE A 1 83 ? 9.955 2.577 -7.330 1.00 81.06 83 PHE A N 1
ATOM 594 C CA . PHE A 1 83 ? 11.256 3.170 -7.656 1.00 81.06 83 PHE A CA 1
ATOM 595 C C . PHE A 1 83 ? 12.292 2.109 -8.031 1.00 81.06 83 PHE A C 1
ATOM 597 O O . PHE A 1 83 ? 13.009 2.303 -9.010 1.00 81.06 83 PHE A O 1
ATOM 604 N N . ASP A 1 84 ? 12.326 0.995 -7.299 1.00 77.62 84 ASP A N 1
ATOM 605 C CA . ASP A 1 84 ? 13.193 -0.161 -7.565 1.00 77.62 84 ASP A CA 1
ATOM 606 C C . ASP A 1 84 ? 12.982 -0.679 -9.001 1.00 77.62 84 ASP A C 1
ATOM 608 O O . ASP A 1 84 ? 13.925 -0.773 -9.784 1.00 77.62 84 ASP A O 1
ATOM 612 N N . ILE A 1 85 ? 11.713 -0.848 -9.398 1.00 73.19 85 ILE A N 1
ATOM 613 C CA . ILE A 1 85 ? 11.306 -1.280 -10.748 1.00 73.19 85 ILE A CA 1
ATOM 614 C C . ILE A 1 85 ? 11.669 -0.244 -11.830 1.00 73.19 85 ILE A C 1
ATOM 616 O O . ILE A 1 85 ? 11.971 -0.602 -12.966 1.00 73.19 85 ILE A O 1
ATOM 620 N N . GLY A 1 86 ? 11.588 1.051 -11.514 1.00 66.19 86 GLY A N 1
ATOM 621 C CA . GLY A 1 86 ? 11.747 2.126 -12.497 1.00 66.19 86 GLY A CA 1
ATOM 622 C C . GLY A 1 86 ? 13.178 2.634 -12.705 1.00 66.19 86 GLY A C 1
ATOM 623 O O . GLY A 1 86 ? 13.451 3.224 -13.751 1.00 66.19 86 GLY A O 1
ATOM 624 N N . VAL A 1 87 ? 14.070 2.479 -11.719 1.00 61.84 87 VAL A N 1
ATOM 625 C CA . VAL A 1 87 ? 15.360 3.207 -11.659 1.00 61.84 87 VAL A CA 1
ATOM 626 C C . VAL A 1 87 ? 16.585 2.280 -11.540 1.00 61.84 87 VAL A C 1
ATOM 628 O O . VAL A 1 87 ? 17.705 2.774 -11.443 1.00 61.84 87 VAL A O 1
ATOM 631 N N . PHE A 1 88 ? 16.419 0.955 -11.648 1.00 56.84 88 PHE A N 1
ATOM 632 C CA . PHE A 1 88 ? 17.529 -0.019 -11.684 1.00 56.84 88 PHE A CA 1
ATOM 633 C C . PHE A 1 88 ? 18.459 0.044 -10.451 1.00 56.84 88 PHE A C 1
ATOM 635 O O . PHE A 1 88 ? 19.685 0.024 -10.582 1.00 56.84 88 PHE A O 1
ATOM 642 N N . PHE A 1 89 ? 17.897 0.156 -9.243 1.00 51.44 89 PHE A N 1
ATOM 643 C CA . PHE A 1 89 ? 18.660 0.023 -7.995 1.00 51.44 89 PHE A CA 1
ATOM 644 C C . PHE A 1 89 ? 18.433 -1.371 -7.403 1.00 51.44 89 PHE A C 1
ATOM 646 O O . PHE A 1 89 ? 17.314 -1.845 -7.381 1.00 51.44 89 PHE A O 1
ATOM 653 N N . ASP A 1 90 ? 19.491 -2.019 -6.915 1.00 56.28 90 ASP A N 1
ATOM 654 C CA . ASP A 1 90 ? 19.466 -3.419 -6.443 1.00 56.28 90 ASP A CA 1
ATOM 655 C C . ASP A 1 90 ? 19.211 -3.544 -4.920 1.00 56.28 90 ASP A C 1
ATOM 657 O O . ASP A 1 90 ? 19.408 -4.604 -4.323 1.00 56.28 90 ASP A O 1
ATOM 661 N N . PHE A 1 91 ? 18.871 -2.439 -4.238 1.00 53.34 91 PHE A N 1
ATOM 662 C CA . PHE A 1 91 ? 19.004 -2.338 -2.775 1.00 53.34 91 PHE A CA 1
ATOM 663 C C . PHE A 1 91 ? 17.698 -2.068 -2.007 1.00 53.34 91 PHE A C 1
ATOM 665 O O . PHE A 1 91 ? 17.635 -2.402 -0.823 1.00 53.34 91 PHE A O 1
ATOM 672 N N . ASP A 1 92 ? 16.644 -1.533 -2.640 1.00 61.28 92 ASP A N 1
ATOM 673 C CA . ASP A 1 92 ? 15.453 -1.040 -1.920 1.00 61.28 92 ASP A CA 1
ATOM 674 C C . ASP A 1 92 ? 14.174 -1.873 -2.128 1.00 61.28 92 ASP A C 1
ATOM 676 O O . ASP A 1 92 ? 13.231 -1.738 -1.339 1.00 61.28 92 ASP A O 1
ATOM 680 N N . GLY A 1 93 ? 14.137 -2.798 -3.091 1.00 69.69 93 GLY A N 1
ATOM 681 C CA . GLY A 1 93 ? 13.002 -3.703 -3.318 1.00 69.69 93 GLY A CA 1
ATOM 682 C C . GLY A 1 93 ? 12.536 -4.471 -2.069 1.00 69.69 93 GLY A C 1
ATOM 683 O O . GLY A 1 93 ? 11.357 -4.380 -1.699 1.00 69.69 93 GLY A O 1
ATOM 684 N N . PRO A 1 94 ? 13.427 -5.181 -1.343 1.00 83.00 94 PRO A N 1
ATOM 685 C CA . PRO A 1 94 ? 13.051 -5.914 -0.132 1.00 83.00 94 PRO A CA 1
ATOM 686 C C . PRO A 1 94 ? 12.570 -5.005 1.007 1.00 83.00 94 PRO A C 1
ATOM 688 O O . PRO A 1 94 ? 11.654 -5.377 1.744 1.00 83.00 94 PRO A O 1
ATOM 691 N N . LEU A 1 95 ? 13.156 -3.810 1.149 1.00 86.81 95 LEU A N 1
ATOM 692 C CA . LEU A 1 95 ? 12.751 -2.835 2.164 1.00 86.81 95 LEU A CA 1
ATOM 693 C C . LEU A 1 95 ? 11.364 -2.264 1.853 1.00 86.81 95 LEU A C 1
ATOM 695 O O . LEU A 1 95 ? 10.514 -2.191 2.745 1.00 86.81 95 LEU A O 1
ATOM 699 N N . GLY A 1 96 ? 11.114 -1.908 0.591 1.00 88.81 96 GLY A N 1
ATOM 700 C CA . GLY A 1 96 ? 9.812 -1.441 0.131 1.00 88.81 96 GLY A CA 1
ATOM 701 C C . GLY A 1 96 ? 8.720 -2.489 0.353 1.00 88.81 96 GLY A C 1
ATOM 702 O O . GLY A 1 96 ? 7.678 -2.185 0.939 1.00 88.81 96 GLY A O 1
ATOM 703 N N . ALA A 1 97 ? 8.983 -3.745 -0.014 1.00 89.00 97 ALA A N 1
ATOM 704 C CA . ALA A 1 97 ? 8.055 -4.851 0.216 1.00 89.00 97 ALA A CA 1
ATOM 705 C C . ALA A 1 97 ? 7.803 -5.102 1.715 1.00 89.00 97 ALA A C 1
ATOM 707 O O . ALA A 1 97 ? 6.660 -5.321 2.124 1.00 89.00 97 ALA A O 1
ATOM 708 N N . ALA A 1 98 ? 8.844 -5.023 2.551 1.00 92.25 98 ALA A N 1
ATOM 709 C CA . ALA A 1 98 ? 8.715 -5.178 3.998 1.00 92.25 98 ALA A CA 1
ATOM 710 C C . ALA A 1 98 ? 7.874 -4.058 4.631 1.00 92.25 98 ALA A C 1
ATOM 712 O O . ALA A 1 98 ? 7.000 -4.340 5.452 1.00 92.25 98 ALA A O 1
ATOM 713 N N .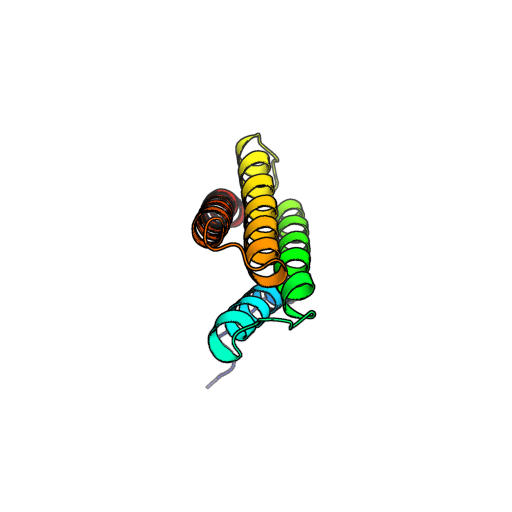 LEU A 1 99 ? 8.089 -2.801 4.227 1.00 92.81 99 LEU A N 1
ATOM 714 C CA . LEU A 1 99 ? 7.283 -1.659 4.673 1.00 92.81 99 LEU A CA 1
ATOM 715 C C . LEU A 1 99 ? 5.828 -1.778 4.217 1.00 92.81 99 LEU A C 1
ATOM 717 O O . LEU A 1 99 ? 4.914 -1.540 5.012 1.00 92.81 99 LEU A O 1
ATOM 721 N N . PHE A 1 100 ? 5.615 -2.209 2.971 1.00 93.44 100 PHE A N 1
ATOM 722 C CA . PHE A 1 100 ? 4.283 -2.466 2.438 1.00 93.44 100 PHE A CA 1
ATOM 723 C C . PHE A 1 100 ? 3.544 -3.511 3.281 1.00 93.44 100 PHE A C 1
ATOM 725 O O . PHE A 1 100 ? 2.426 -3.272 3.740 1.00 93.44 100 PHE A O 1
ATOM 732 N N . LEU A 1 101 ? 4.197 -4.645 3.544 1.00 92.81 101 LEU A N 1
ATOM 733 C CA . LEU A 1 101 ? 3.628 -5.736 4.328 1.00 92.81 101 LEU A CA 1
ATOM 734 C C . LEU A 1 101 ? 3.378 -5.330 5.786 1.00 92.81 101 LEU A C 1
ATOM 736 O O . LEU A 1 101 ? 2.325 -5.655 6.335 1.00 92.81 101 LEU A O 1
ATOM 740 N N . PHE A 1 102 ? 4.308 -4.598 6.404 1.00 94.25 102 PHE A N 1
ATOM 741 C CA . PHE A 1 102 ? 4.134 -4.050 7.749 1.00 94.25 102 PHE A CA 1
ATOM 742 C C . PHE A 1 102 ? 2.877 -3.175 7.829 1.00 94.25 102 PHE A C 1
ATOM 744 O O . PHE A 1 102 ? 2.041 -3.374 8.714 1.00 94.25 102 PHE A O 1
ATOM 751 N N . GLY A 1 103 ? 2.711 -2.259 6.872 1.00 92.38 103 GLY A N 1
ATOM 752 C CA . GLY A 1 103 ? 1.528 -1.413 6.785 1.00 92.38 103 GLY A CA 1
ATOM 753 C C . GLY A 1 103 ? 0.240 -2.212 6.579 1.00 92.38 103 GLY A C 1
ATOM 754 O O . GLY A 1 103 ? -0.738 -1.993 7.292 1.00 92.38 103 GLY A O 1
ATOM 755 N N . ALA A 1 104 ? 0.254 -3.195 5.677 1.00 91.75 104 ALA A N 1
ATOM 756 C CA . ALA A 1 104 ? -0.905 -4.042 5.394 1.00 91.75 104 ALA A CA 1
ATOM 757 C C . ALA A 1 104 ? -1.348 -4.867 6.616 1.00 91.75 104 ALA A C 1
ATOM 759 O O . ALA A 1 104 ? -2.536 -4.917 6.939 1.00 91.75 104 ALA A O 1
ATOM 760 N N . ILE A 1 105 ? -0.399 -5.479 7.335 1.00 91.69 105 ILE A N 1
ATOM 761 C CA . ILE A 1 105 ? -0.675 -6.234 8.568 1.00 91.69 105 ILE A CA 1
ATOM 762 C C . ILE A 1 105 ? -1.225 -5.305 9.653 1.00 91.69 105 ILE A C 1
ATOM 764 O O . ILE A 1 105 ? -2.166 -5.675 10.358 1.00 91.69 105 ILE A O 1
ATOM 768 N N . GLY A 1 106 ? -0.645 -4.111 9.791 1.00 88.38 106 GLY A N 1
ATOM 769 C CA . GLY A 1 106 ? -1.096 -3.113 10.755 1.00 88.38 106 GLY A CA 1
ATOM 770 C C . GLY A 1 106 ? -2.531 -2.660 10.495 1.00 88.38 106 GLY A C 1
ATOM 771 O O . GLY A 1 106 ? -3.329 -2.629 11.429 1.00 88.38 106 GLY A O 1
ATOM 772 N N . LEU A 1 107 ? -2.874 -2.391 9.232 1.00 86.94 107 LEU A N 1
ATOM 773 C CA . LEU A 1 107 ? -4.199 -1.922 8.824 1.00 86.94 107 LEU A CA 1
ATOM 774 C C . LEU A 1 107 ? -5.279 -3.008 8.942 1.00 86.94 107 LEU A C 1
ATOM 776 O O . LEU A 1 107 ? -6.399 -2.703 9.343 1.00 86.94 107 LEU A O 1
ATOM 780 N N . ARG A 1 108 ? -4.941 -4.275 8.648 1.00 87.00 108 ARG A N 1
ATOM 781 C CA . ARG A 1 108 ? -5.885 -5.408 8.699 1.00 87.00 108 ARG A CA 1
ATOM 782 C C . ARG A 1 108 ? -6.616 -5.505 10.036 1.00 87.00 108 ARG A C 1
ATOM 784 O O . ARG A 1 108 ? -7.811 -5.754 10.063 1.00 87.00 108 ARG A O 1
ATOM 791 N N . ARG A 1 109 ? -5.907 -5.253 11.140 1.00 82.25 109 ARG A N 1
ATOM 792 C CA . ARG A 1 109 ? -6.453 -5.360 12.505 1.00 82.25 109 ARG A CA 1
ATOM 793 C C . ARG A 1 109 ? -7.650 -4.441 12.756 1.00 82.25 109 ARG A C 1
ATOM 795 O O . ARG A 1 109 ? -8.434 -4.751 13.632 1.00 82.25 109 ARG A O 1
ATOM 802 N N . TYR A 1 110 ? -7.772 -3.355 11.996 1.00 82.25 110 TYR A N 1
ATOM 803 C CA . TYR A 1 110 ? -8.828 -2.350 12.139 1.00 82.25 110 TYR A CA 1
ATOM 804 C C . TYR A 1 110 ? -9.959 -2.504 11.118 1.00 82.25 110 TYR A C 1
ATOM 806 O O . TYR A 1 110 ? -10.941 -1.775 11.188 1.00 82.25 110 TYR A O 1
ATOM 814 N N . LEU A 1 111 ? -9.792 -3.386 10.129 1.00 76.75 111 LEU A N 1
ATOM 815 C CA . LEU A 1 111 ? -10.825 -3.701 9.139 1.00 76.75 111 LEU A CA 1
ATOM 816 C C . LEU A 1 111 ? -11.688 -4.895 9.570 1.00 76.75 111 LEU A C 1
ATOM 818 O O . LEU A 1 111 ? -12.790 -5.046 9.056 1.00 76.75 111 LEU A O 1
ATOM 822 N N . ASP A 1 112 ? -11.184 -5.714 10.498 1.00 68.69 112 ASP A N 1
ATOM 823 C CA . ASP A 1 112 ? -11.886 -6.863 11.083 1.00 68.69 112 ASP A CA 1
ATOM 824 C C . ASP A 1 112 ? -12.695 -6.494 12.358 1.00 68.69 112 ASP A C 1
ATOM 826 O O . ASP A 1 112 ? -13.353 -7.364 12.930 1.00 68.69 112 ASP A O 1
ATOM 830 N N . GLU A 1 113 ? -12.616 -5.237 12.825 1.00 59.19 113 GLU A N 1
ATOM 831 C CA . GLU A 1 113 ? -13.338 -4.684 13.994 1.00 59.19 113 GLU A CA 1
ATOM 832 C C . GLU A 1 113 ? -14.636 -3.969 13.594 1.00 59.19 113 GLU A C 1
ATOM 834 O O . GLU A 1 113 ? -15.652 -4.178 14.300 1.00 59.19 113 GLU A O 1
#

Secondary structure (DSSP, 8-state):
--TT-S----GGGHHHHHHHHHHHHHHHHHHHHT-TT-TTHHIIIIIHHHHHHHHHHHH-S---HHHHHHHHHHHHHHHHHHHHHHHT-SSSHHHHHHHHHHHHHHHHTTT--

Foldseek 3Di:
DDPPPPDPDPPLCVQLVVLVVLLVVLVVCCVPVVLQPVPSSLCSQLVSLVSNLVSLVVQQPDDDVLLVQLSVLLNQLSNQCSCCNHPVDPPRNVVSVVSNVSSVVSSVVRNVD